Protein AF-A0A3B1JFV2-F1 (afdb_monomer_lite)

Structure (mmCIF, N/CA/C/O backbone):
data_AF-A0A3B1JFV2-F1
#
_entry.id   AF-A0A3B1JFV2-F1
#
loop_
_atom_site.group_PDB
_atom_site.id
_atom_site.type_symbol
_atom_site.label_atom_id
_atom_site.label_alt_id
_atom_site.label_comp_id
_atom_site.label_asym_id
_atom_site.label_entity_id
_atom_site.label_seq_id
_atom_site.pdbx_PDB_ins_code
_atom_site.Cartn_x
_atom_site.Cartn_y
_atom_site.Cartn_z
_atom_site.occupancy
_atom_site.B_iso_or_equiv
_atom_site.auth_seq_id
_atom_site.auth_comp_id
_atom_site.auth_asym_id
_atom_site.auth_atom_id
_atom_site.pdbx_PDB_model_num
ATOM 1 N N . MET A 1 1 ? 10.038 39.363 54.514 1.00 33.38 1 MET A N 1
ATOM 2 C CA . MET A 1 1 ? 9.646 39.993 53.227 1.00 33.38 1 MET A CA 1
ATOM 3 C C . MET A 1 1 ? 10.149 41.434 53.228 1.00 33.38 1 MET A C 1
ATOM 5 O O . MET A 1 1 ? 10.155 41.978 54.326 1.00 33.38 1 MET A O 1
ATOM 9 N N . PRO A 1 2 ? 10.543 42.074 52.106 1.00 42.41 2 PRO A N 1
ATOM 10 C CA . PRO A 1 2 ? 10.671 41.610 50.718 1.00 42.41 2 PRO A CA 1
ATOM 11 C C . PRO A 1 2 ? 12.148 41.494 50.260 1.00 42.41 2 PRO A C 1
ATOM 13 O O . PRO A 1 2 ? 13.030 42.164 50.790 1.00 42.41 2 PRO A O 1
ATOM 16 N N . ARG A 1 3 ? 12.429 40.638 49.268 1.00 33.97 3 ARG A N 1
ATOM 17 C CA . ARG A 1 3 ? 13.749 40.523 48.619 1.00 33.97 3 ARG A CA 1
ATOM 18 C C . ARG A 1 3 ? 13.691 41.268 47.286 1.00 33.97 3 ARG A C 1
ATOM 20 O O . ARG A 1 3 ? 12.835 40.968 46.458 1.00 33.97 3 ARG A O 1
ATOM 27 N N . ALA A 1 4 ? 14.564 42.259 47.129 1.00 36.66 4 ALA A N 1
ATOM 28 C CA . ALA A 1 4 ? 14.688 43.070 45.927 1.00 36.66 4 ALA A CA 1
ATOM 29 C C . ALA A 1 4 ? 15.169 42.225 44.738 1.00 36.66 4 ALA A C 1
ATOM 31 O O . ALA A 1 4 ? 16.090 41.415 44.859 1.00 36.66 4 ALA A O 1
ATOM 32 N N . GLN A 1 5 ? 14.517 42.432 43.597 1.00 43.53 5 GLN A N 1
ATOM 33 C CA . GLN A 1 5 ? 14.895 41.889 42.301 1.00 43.53 5 GLN A CA 1
ATOM 34 C C . GLN A 1 5 ? 16.111 42.643 41.763 1.00 43.53 5 GLN A C 1
ATOM 36 O O . GLN A 1 5 ? 16.063 43.865 41.636 1.00 43.53 5 GLN A O 1
ATOM 41 N N . TYR A 1 6 ? 17.158 41.921 41.373 1.00 40.34 6 TYR A N 1
ATOM 42 C CA . TYR A 1 6 ? 18.136 42.423 40.416 1.00 40.34 6 TYR A CA 1
ATOM 43 C C . TYR A 1 6 ? 18.012 41.591 39.138 1.00 40.34 6 TYR A C 1
ATOM 45 O O . TYR A 1 6 ? 18.252 40.387 39.121 1.00 40.34 6 TYR A O 1
ATOM 53 N N . LYS A 1 7 ? 17.558 42.250 38.069 1.00 43.62 7 LYS A N 1
ATOM 54 C CA . LYS A 1 7 ? 17.635 41.749 36.698 1.00 43.62 7 LYS A CA 1
ATOM 55 C C . LYS A 1 7 ? 19.082 41.891 36.238 1.00 43.62 7 LYS A C 1
ATOM 57 O O . LYS A 1 7 ? 19.567 43.012 36.119 1.00 43.62 7 LYS A O 1
ATOM 62 N N . THR A 1 8 ? 19.730 40.785 35.908 1.00 39.62 8 THR A N 1
ATOM 63 C CA . THR A 1 8 ? 20.893 40.778 35.018 1.00 39.62 8 THR A CA 1
ATOM 64 C C . THR A 1 8 ? 20.447 40.189 33.683 1.00 39.62 8 THR A C 1
ATOM 66 O O . THR A 1 8 ? 20.118 39.012 33.568 1.00 39.62 8 THR A O 1
ATOM 69 N N . HIS A 1 9 ? 20.340 41.061 32.681 1.00 38.03 9 HIS A N 1
ATOM 70 C CA . HIS A 1 9 ? 20.186 40.682 31.280 1.00 38.03 9 HIS A CA 1
ATOM 71 C C . HIS A 1 9 ? 21.554 40.318 30.683 1.00 38.03 9 HIS A C 1
ATOM 73 O O . HIS A 1 9 ? 22.559 40.915 31.061 1.00 38.03 9 HIS A O 1
ATOM 79 N N . ALA A 1 10 ? 21.500 39.440 29.671 1.00 38.44 10 ALA A N 1
ATOM 80 C CA . ALA A 1 10 ? 22.549 39.030 28.726 1.00 38.44 10 ALA A CA 1
ATOM 81 C C . ALA A 1 10 ? 23.601 38.036 29.265 1.00 38.44 10 ALA A C 1
ATOM 83 O O . ALA A 1 10 ? 24.146 38.215 30.341 1.00 38.44 10 ALA A O 1
ATOM 84 N N . ALA A 1 11 ? 23.995 36.979 28.560 1.00 43.41 11 ALA A N 1
ATOM 85 C CA . ALA A 1 11 ? 23.537 36.361 27.319 1.00 43.41 11 ALA A CA 1
ATOM 86 C C . ALA A 1 11 ? 24.272 35.014 27.218 1.00 43.41 11 ALA A C 1
ATOM 88 O O . ALA A 1 11 ? 25.491 34.990 27.359 1.00 43.41 11 ALA A O 1
ATOM 89 N N . ILE A 1 12 ? 23.566 33.918 26.932 1.00 41.91 12 ILE A N 1
ATOM 90 C CA . ILE A 1 12 ? 24.178 32.734 26.313 1.00 41.91 12 ILE A CA 1
ATOM 91 C C . ILE A 1 12 ? 23.239 32.274 25.191 1.00 41.91 12 ILE A C 1
ATOM 93 O O . ILE A 1 12 ? 22.299 31.519 25.401 1.00 41.91 12 ILE A O 1
ATOM 97 N N . ASN A 1 13 ? 23.467 32.857 24.014 1.00 38.28 13 ASN A N 1
ATOM 98 C CA . ASN A 1 13 ? 23.407 32.249 22.683 1.00 38.28 13 ASN A CA 1
ATOM 99 C C . ASN A 1 13 ? 22.452 31.053 22.485 1.00 38.28 13 ASN A C 1
ATOM 101 O O . ASN A 1 13 ? 22.885 29.902 22.485 1.00 38.28 13 ASN A O 1
ATOM 105 N N . THR A 1 14 ? 21.180 31.306 22.166 1.00 45.59 14 THR A N 1
ATOM 106 C CA . THR A 1 14 ? 20.319 30.308 21.506 1.00 45.59 14 THR A CA 1
ATOM 107 C C . THR A 1 14 ? 20.615 30.269 20.006 1.00 45.59 14 THR A C 1
ATOM 109 O O . THR A 1 14 ? 19.864 30.806 19.196 1.00 45.59 14 THR A O 1
ATOM 112 N N . CYS A 1 15 ? 21.723 29.628 19.633 1.00 44.41 15 CYS A N 1
ATOM 113 C CA . CYS A 1 15 ? 22.046 29.274 18.245 1.00 44.41 15 CYS A CA 1
ATOM 114 C C . CYS A 1 15 ? 21.342 27.995 17.748 1.00 44.41 15 CYS A C 1
ATOM 116 O O . CYS A 1 15 ? 21.731 27.454 16.721 1.00 44.41 15 CYS A O 1
ATOM 118 N N . GLU A 1 16 ? 20.283 27.511 18.403 1.00 41.62 16 GLU A N 1
ATOM 119 C CA . GLU A 1 16 ? 19.592 26.277 17.985 1.00 41.62 16 GLU A CA 1
ATOM 120 C C . GLU A 1 16 ? 18.116 26.493 17.623 1.00 41.62 16 GLU A C 1
ATOM 122 O O . GLU A 1 16 ? 17.258 25.668 17.914 1.00 41.62 16 GLU A O 1
ATOM 127 N N . SER A 1 17 ? 17.797 27.600 16.943 1.00 50.19 17 SER A N 1
ATOM 128 C CA . SER A 1 17 ? 16.459 27.781 16.352 1.00 50.19 17 SER A CA 1
ATOM 129 C C . SER A 1 17 ? 16.285 27.076 14.997 1.00 50.19 17 SER A C 1
ATOM 131 O O . SER A 1 17 ? 15.167 27.000 14.503 1.00 50.19 17 SER A O 1
ATOM 133 N N . TRP A 1 18 ? 17.360 26.537 14.409 1.00 44.69 18 TRP A N 1
ATOM 134 C CA . TRP A 1 18 ? 17.304 25.784 13.147 1.00 44.69 18 TRP A CA 1
ATOM 135 C C . TRP A 1 18 ? 17.222 24.273 13.358 1.00 44.69 18 TRP A C 1
ATOM 137 O O . TRP A 1 18 ? 16.814 23.560 12.452 1.00 44.69 18 TRP A O 1
ATOM 147 N N . VAL A 1 19 ? 17.584 23.756 14.539 1.00 54.72 19 VAL A N 1
ATOM 148 C CA . VAL A 1 19 ? 17.515 22.312 14.833 1.00 54.72 19 VAL A CA 1
ATOM 149 C C . VAL A 1 19 ? 16.061 21.852 14.921 1.00 54.72 19 VAL A C 1
ATOM 151 O O . VAL A 1 19 ? 15.729 20.771 14.453 1.00 54.72 19 VAL A O 1
ATOM 154 N N . THR A 1 20 ? 15.155 22.690 15.423 1.00 49.88 20 THR A N 1
ATOM 155 C CA . THR A 1 20 ? 13.713 22.399 15.437 1.00 49.88 20 THR A CA 1
ATOM 156 C C . THR A 1 20 ? 13.091 22.445 14.034 1.00 49.88 20 THR A C 1
ATOM 158 O O . THR A 1 20 ? 12.267 21.589 13.713 1.00 49.88 20 THR A O 1
ATOM 161 N N . GLU A 1 21 ? 13.535 23.347 13.152 1.00 42.38 21 GLU A N 1
ATOM 162 C CA . GLU A 1 21 ? 13.163 23.338 11.725 1.00 42.38 21 GLU A CA 1
ATOM 163 C C . GLU A 1 21 ? 13.792 22.141 10.985 1.00 42.38 21 GLU A C 1
ATOM 165 O O . GLU A 1 21 ? 13.117 21.458 10.208 1.00 42.38 21 GLU A O 1
ATOM 170 N N . LEU A 1 22 ? 15.033 21.778 11.319 1.00 46.03 22 LEU A N 1
ATOM 171 C CA . LEU A 1 22 ? 15.724 20.587 10.821 1.00 46.03 22 LEU A CA 1
ATOM 172 C C . LEU A 1 22 ? 15.223 19.264 11.449 1.00 46.03 22 LEU A C 1
ATOM 174 O O . LEU A 1 22 ? 15.593 18.181 11.012 1.00 46.03 22 LEU A O 1
ATOM 178 N N . LEU A 1 23 ? 14.338 19.290 12.434 1.00 43.56 23 LEU A N 1
ATOM 179 C CA . LEU A 1 23 ? 13.627 18.087 12.882 1.00 43.56 23 LEU A CA 1
ATOM 180 C C . LEU A 1 23 ? 12.253 17.966 12.211 1.00 43.56 23 LEU A C 1
ATOM 182 O O . LEU A 1 23 ? 11.666 16.888 12.200 1.00 43.56 23 LEU A O 1
ATOM 186 N N . SER A 1 24 ? 11.774 19.034 11.566 1.00 43.72 24 SER A N 1
ATOM 187 C CA . SER A 1 24 ? 10.519 19.027 10.807 1.00 43.72 24 SER A CA 1
ATOM 188 C C . SER A 1 24 ? 10.663 18.518 9.358 1.00 43.72 24 SER A C 1
ATOM 190 O O . SER A 1 24 ? 9.734 17.897 8.836 1.00 43.72 24 SER A O 1
ATOM 192 N N . TRP A 1 25 ? 11.833 18.672 8.714 1.00 39.88 25 TRP A N 1
ATOM 193 C CA . TRP A 1 25 ? 12.101 18.081 7.381 1.00 39.88 25 TRP A CA 1
ATOM 194 C C . TRP A 1 25 ? 12.404 16.577 7.421 1.00 39.88 25 TRP A C 1
ATOM 196 O O . TRP A 1 25 ? 12.243 15.903 6.403 1.00 39.88 25 TRP A O 1
ATOM 206 N N . ALA A 1 26 ? 12.759 16.022 8.587 1.00 42.78 26 ALA A N 1
ATOM 207 C CA . ALA A 1 26 ? 12.842 14.579 8.819 1.00 42.78 26 ALA A CA 1
ATOM 208 C C . ALA A 1 26 ? 11.429 13.985 8.957 1.00 42.78 26 ALA A C 1
ATOM 210 O O . ALA A 1 26 ? 11.089 13.289 9.913 1.00 42.78 26 ALA A O 1
ATOM 211 N N . SER A 1 27 ? 10.567 14.302 7.993 1.00 47.31 27 SER A N 1
ATOM 212 C CA . SER A 1 27 ? 9.211 13.800 7.916 1.00 47.31 27 SER A CA 1
ATOM 213 C C . SER A 1 27 ? 9.265 12.309 7.598 1.00 47.31 27 SER A C 1
ATOM 215 O O . SER A 1 27 ? 9.090 11.869 6.461 1.00 47.31 27 SER A O 1
ATOM 217 N N . SER A 1 28 ? 9.363 11.491 8.646 1.00 53.88 28 SER A N 1
ATOM 218 C CA . SER A 1 28 ? 8.437 10.371 8.687 1.00 53.88 28 SER A CA 1
ATOM 219 C C . SER A 1 28 ? 7.062 10.985 8.467 1.00 53.88 28 SER A C 1
ATOM 221 O O . SER A 1 28 ? 6.637 11.762 9.311 1.00 53.88 28 SER A O 1
ATOM 223 N N . GLN A 1 29 ? 6.456 10.764 7.294 1.00 61.97 29 GLN A N 1
ATOM 224 C CA . GLN A 1 29 ? 5.165 11.352 6.926 1.00 61.97 29 GLN A CA 1
ATOM 225 C C . GLN A 1 29 ? 4.095 10.923 7.931 1.00 61.97 29 GLN A C 1
ATOM 227 O O . GLN A 1 29 ? 3.358 9.966 7.716 1.00 61.97 29 GLN A O 1
ATOM 232 N N . HIS A 1 30 ? 4.040 11.621 9.058 1.00 70.94 30 HIS A N 1
ATOM 233 C CA . HIS A 1 30 ? 3.091 11.366 10.107 1.00 70.94 30 HIS A CA 1
ATOM 234 C C . HIS A 1 30 ? 1.843 12.160 9.746 1.00 70.94 30 HIS A C 1
ATOM 236 O O . HIS A 1 30 ? 1.662 13.314 10.133 1.00 70.94 30 HIS A O 1
ATOM 242 N N . ILE A 1 31 ? 1.007 11.537 8.920 1.00 83.44 31 ILE A N 1
ATOM 243 C CA . ILE A 1 31 ? -0.304 12.045 8.524 1.00 83.44 31 ILE A CA 1
ATOM 244 C C . ILE A 1 31 ? -1.246 11.987 9.738 1.00 83.44 31 ILE A C 1
ATOM 246 O O . ILE A 1 31 ? -1.844 10.956 10.030 1.00 83.44 31 ILE A O 1
ATOM 250 N N . ASN A 1 32 ? -1.337 13.085 10.485 1.00 84.44 32 ASN A N 1
ATOM 251 C CA . ASN A 1 32 ? -2.203 13.241 11.659 1.00 84.44 32 ASN A CA 1
ATOM 252 C C . ASN A 1 32 ? -3.247 14.358 11.502 1.00 84.44 32 ASN A C 1
ATOM 254 O O . ASN A 1 32 ? -4.139 14.492 12.336 1.00 84.44 32 ASN A O 1
ATOM 258 N N . LYS A 1 33 ? -3.156 15.162 10.439 1.00 87.81 33 LYS A N 1
ATOM 259 C CA . LYS A 1 33 ? -4.075 16.262 10.133 1.00 87.81 33 LYS A CA 1
ATOM 260 C C . LYS A 1 33 ? -4.674 16.081 8.745 1.00 87.81 33 LYS A C 1
ATOM 262 O O . LYS A 1 33 ? -3.971 15.799 7.779 1.00 87.81 33 LYS A O 1
ATOM 267 N N . THR A 1 34 ? -5.964 16.382 8.608 1.00 87.38 34 THR A N 1
ATOM 268 C CA . THR A 1 34 ? -6.694 16.326 7.325 1.00 87.38 34 THR A CA 1
ATOM 269 C C . THR A 1 34 ? -6.079 17.207 6.232 1.00 87.38 34 THR A C 1
ATOM 271 O O . THR A 1 34 ? -6.188 16.888 5.046 1.00 87.38 34 THR A O 1
ATOM 274 N N . GLN A 1 35 ? -5.413 18.302 6.613 1.00 86.62 35 GLN A N 1
ATOM 275 C CA . GLN A 1 35 ? -4.726 19.193 5.675 1.00 86.62 35 GLN A CA 1
ATOM 276 C C . GLN A 1 35 ? -3.523 18.515 5.010 1.00 86.62 35 GLN A C 1
ATOM 278 O O . GLN A 1 35 ? -3.278 18.751 3.830 1.00 86.62 35 GLN A O 1
ATOM 283 N N . GLN A 1 36 ? -2.837 17.601 5.709 1.00 86.06 36 GLN A N 1
ATOM 284 C CA . GLN A 1 36 ? -1.698 16.869 5.149 1.00 86.06 36 GLN A CA 1
ATOM 285 C C . GLN A 1 36 ? -2.135 15.941 4.006 1.00 86.06 36 GLN A C 1
ATOM 287 O O . GLN A 1 36 ? -1.414 15.791 3.029 1.00 86.06 36 GLN A O 1
ATOM 292 N N . CYS A 1 37 ? -3.358 15.402 4.045 1.00 87.94 37 CYS A N 1
ATOM 293 C CA . CYS A 1 37 ? -3.906 14.593 2.950 1.00 87.94 37 CYS A CA 1
ATOM 294 C C . CYS A 1 37 ? -4.061 15.366 1.628 1.00 87.94 37 CYS A C 1
ATOM 296 O O . CYS A 1 37 ? -4.092 14.751 0.569 1.00 87.94 37 CYS A O 1
ATOM 298 N N . LYS A 1 38 ? -4.204 16.702 1.671 1.00 84.69 38 LYS A N 1
ATOM 299 C CA . LYS A 1 38 ? -4.241 17.554 0.464 1.00 84.69 38 LYS A CA 1
ATOM 300 C C . LYS A 1 38 ? -2.850 17.828 -0.095 1.00 84.69 38 LYS A C 1
ATOM 302 O O . LYS A 1 38 ? -2.723 18.056 -1.290 1.00 84.69 38 LYS A O 1
ATOM 307 N N . THR A 1 39 ? -1.840 17.844 0.769 1.00 83.12 39 THR A N 1
ATOM 308 C CA . THR A 1 39 ? -0.454 18.141 0.394 1.00 83.12 39 THR A CA 1
ATOM 309 C C . THR A 1 39 ? 0.307 16.904 -0.070 1.00 83.12 39 THR A C 1
ATOM 311 O O . THR A 1 39 ? 1.405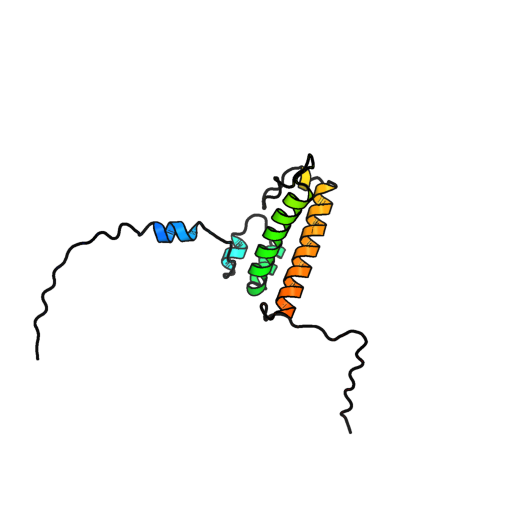 17.047 -0.596 1.00 83.12 39 THR A O 1
ATOM 314 N N . LEU A 1 40 ? -0.246 15.700 0.125 1.00 83.44 40 LEU A N 1
ATOM 315 C CA . LEU A 1 40 ? 0.344 14.467 -0.387 1.00 83.44 40 LEU A CA 1
ATOM 316 C C . LEU A 1 40 ? 0.317 14.480 -1.917 1.00 83.44 40 LEU A C 1
ATOM 318 O O . LEU A 1 40 ? -0.765 14.487 -2.514 1.00 83.44 40 LEU A O 1
ATOM 322 N N . PRO A 1 41 ? 1.486 14.478 -2.569 1.00 82.88 41 PRO A N 1
ATOM 323 C CA . PRO A 1 41 ? 1.526 14.537 -4.011 1.00 82.88 41 PRO A CA 1
ATOM 324 C C . PRO A 1 41 ? 1.129 13.167 -4.588 1.00 82.88 41 PRO A C 1
ATOM 326 O O . PRO A 1 41 ? 1.405 12.125 -3.996 1.00 82.88 41 PRO A O 1
ATOM 329 N N . GLY A 1 42 ? 0.458 13.167 -5.741 1.00 82.94 42 GLY A N 1
ATOM 330 C CA . GLY A 1 42 ? 0.024 11.944 -6.433 1.00 82.94 42 GLY A CA 1
ATOM 331 C C . GLY A 1 42 ? -1.309 11.343 -5.974 1.00 82.94 42 GLY A C 1
ATOM 332 O O . GLY A 1 42 ? -1.778 10.408 -6.615 1.00 82.94 42 GLY A O 1
ATOM 333 N N . LEU A 1 43 ? -1.950 11.872 -4.924 1.00 86.94 43 LEU A N 1
ATOM 334 C CA . LEU A 1 43 ? -3.300 11.442 -4.545 1.00 86.94 43 LEU A CA 1
ATOM 335 C C . LEU A 1 43 ? -4.361 12.088 -5.441 1.00 86.94 43 LEU A C 1
ATOM 337 O O . LEU A 1 43 ? -4.396 13.309 -5.602 1.00 86.94 43 LEU A O 1
ATOM 341 N N . VAL A 1 44 ? -5.291 11.279 -5.947 1.00 90.69 44 VAL A N 1
ATOM 342 C CA . VAL A 1 44 ? -6.516 11.788 -6.585 1.00 90.69 44 VAL A CA 1
ATOM 343 C C . VAL A 1 44 ? -7.555 12.210 -5.540 1.00 90.69 44 VAL A C 1
ATOM 345 O O . VAL A 1 44 ? -7.485 11.817 -4.374 1.00 90.69 44 VAL A O 1
ATOM 348 N N . THR A 1 45 ? -8.569 12.981 -5.943 1.00 90.38 45 THR A N 1
ATOM 349 C CA . THR A 1 45 ? -9.592 13.543 -5.038 1.00 90.38 45 THR A CA 1
ATOM 350 C C . THR A 1 45 ? -10.263 12.498 -4.141 1.00 90.38 45 THR A C 1
ATOM 352 O O . THR A 1 45 ? -10.450 12.745 -2.949 1.00 90.38 45 THR A O 1
AT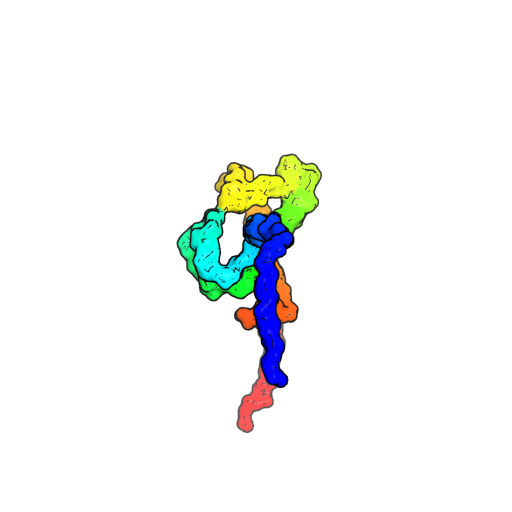OM 355 N N . SER A 1 46 ? -10.589 11.322 -4.685 1.00 92.31 46 SER A N 1
ATOM 356 C CA . SER A 1 46 ? -11.207 10.219 -3.936 1.00 92.31 46 SER A CA 1
ATOM 357 C C . SER A 1 46 ? -10.263 9.620 -2.886 1.00 92.31 46 SER A C 1
ATOM 359 O O . SER A 1 46 ? -10.671 9.404 -1.747 1.00 92.31 46 SER A O 1
ATOM 361 N N . GLN A 1 47 ? -8.983 9.433 -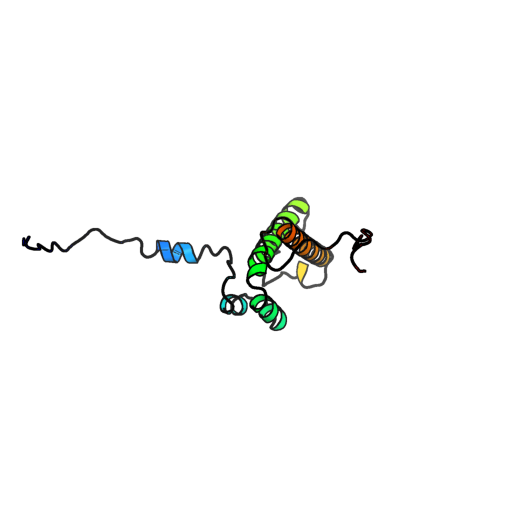3.220 1.00 91.38 47 GLN A N 1
ATOM 362 C CA . GLN A 1 47 ? -7.956 8.964 -2.283 1.00 91.38 47 GLN A CA 1
ATOM 363 C C . GLN A 1 47 ? -7.683 9.998 -1.186 1.00 91.38 47 GLN A C 1
ATOM 365 O O . GLN A 1 47 ? -7.563 9.650 -0.012 1.00 91.38 47 GLN A O 1
ATOM 370 N N . ALA A 1 48 ? -7.644 11.284 -1.540 1.00 91.88 48 ALA A N 1
ATOM 371 C CA . ALA A 1 48 ? -7.488 12.365 -0.574 1.00 91.88 48 ALA A CA 1
ATOM 372 C C . ALA A 1 48 ? -8.676 12.436 0.395 1.00 91.88 48 ALA A C 1
ATOM 374 O O . ALA A 1 48 ? -8.488 12.749 1.570 1.00 91.88 48 ALA A O 1
ATOM 375 N N . GLN A 1 49 ? -9.889 12.126 -0.069 1.00 93.00 49 GLN A N 1
ATOM 376 C CA . GLN A 1 49 ? -11.051 12.011 0.804 1.00 93.00 49 GLN A CA 1
ATOM 377 C C . GLN A 1 49 ? -10.931 10.811 1.747 1.00 93.00 49 GLN A C 1
ATOM 379 O O . GLN A 1 49 ? -11.114 10.986 2.950 1.00 93.00 49 GLN A O 1
ATOM 384 N N . LEU A 1 50 ? -10.537 9.642 1.234 1.00 92.19 50 LEU A N 1
ATOM 385 C CA . LEU A 1 50 ? -10.319 8.440 2.044 1.00 92.19 50 LEU A CA 1
ATOM 386 C C . LEU A 1 50 ? -9.254 8.659 3.132 1.00 92.19 50 LEU A C 1
ATOM 388 O O . LEU A 1 50 ? -9.429 8.217 4.266 1.00 92.19 50 LEU A O 1
ATOM 392 N N . CYS A 1 51 ? -8.183 9.386 2.807 1.00 92.38 51 CYS A N 1
ATOM 393 C CA . CYS A 1 51 ? -7.147 9.783 3.761 1.00 92.38 51 CYS A CA 1
ATOM 394 C C . CYS A 1 51 ? -7.720 10.651 4.892 1.00 92.38 51 CYS A C 1
ATOM 396 O O . CYS A 1 51 ? -7.431 10.417 6.063 1.00 92.38 51 CYS A O 1
ATOM 398 N N . ARG A 1 52 ? -8.575 11.633 4.568 1.00 93.19 52 ARG A N 1
ATOM 399 C CA . ARG A 1 52 ? -9.179 12.523 5.577 1.00 93.19 52 ARG A CA 1
ATOM 400 C C . ARG A 1 52 ? -10.147 11.797 6.502 1.00 93.19 52 ARG A C 1
ATOM 402 O O . ARG A 1 52 ? -10.223 12.164 7.669 1.00 93.19 52 ARG A O 1
ATOM 409 N N . THR A 1 53 ? -10.882 10.810 5.995 1.00 92.62 53 THR A N 1
ATOM 410 C CA . THR A 1 53 ? -11.843 10.040 6.799 1.00 92.62 53 THR A CA 1
ATOM 411 C C . THR A 1 53 ? -11.175 8.968 7.659 1.00 92.62 53 THR A C 1
ATOM 413 O O . THR A 1 53 ? -11.779 8.531 8.627 1.00 92.62 53 THR A O 1
ATOM 416 N N . ASN A 1 54 ? -9.939 8.562 7.342 1.00 92.00 54 ASN A N 1
ATOM 417 C CA . ASN A 1 54 ? -9.235 7.464 8.013 1.00 92.00 54 ASN A CA 1
ATOM 418 C C . ASN A 1 54 ? -7.828 7.874 8.482 1.00 92.00 54 ASN A C 1
ATOM 420 O O . ASN A 1 54 ? -6.855 7.169 8.225 1.00 92.00 54 ASN A O 1
ATOM 424 N N . LEU A 1 55 ? -7.693 9.016 9.165 1.00 90.88 55 LEU A N 1
ATOM 425 C CA . LEU A 1 55 ? -6.380 9.521 9.600 1.00 90.88 55 LEU A CA 1
ATOM 426 C C . LEU A 1 55 ? -5.617 8.547 10.510 1.00 90.88 55 LEU A C 1
ATOM 428 O O . LEU A 1 55 ? -4.403 8.424 10.375 1.00 90.88 55 LEU A O 1
ATOM 432 N N . GLU A 1 56 ? -6.316 7.834 11.397 1.00 89.38 56 GLU A N 1
ATOM 433 C CA . GLU A 1 56 ? -5.708 6.838 12.295 1.00 89.38 56 GLU A CA 1
ATOM 434 C C . GLU A 1 56 ? -5.051 5.685 11.513 1.00 89.38 56 GLU A C 1
ATOM 436 O O . GLU A 1 56 ? -3.979 5.211 11.875 1.00 89.38 56 GLU A O 1
ATOM 441 N N . LEU A 1 57 ? -5.636 5.309 10.370 1.00 91.06 57 LEU A N 1
ATOM 442 C CA . LEU A 1 57 ? -5.140 4.251 9.488 1.00 91.06 57 LEU A CA 1
ATOM 443 C C . LEU A 1 57 ? -3.898 4.673 8.685 1.00 91.06 57 LEU A C 1
ATOM 445 O O . LEU A 1 57 ? -3.104 3.831 8.258 1.00 91.06 57 LEU A O 1
ATOM 449 N N . MET A 1 58 ? -3.721 5.974 8.441 1.00 90.88 58 MET A N 1
ATOM 450 C CA . MET A 1 58 ? -2.713 6.461 7.495 1.00 90.88 58 MET A CA 1
ATOM 451 C C . MET A 1 58 ? -1.280 6.129 7.917 1.00 90.88 58 MET A C 1
ATOM 453 O O . MET A 1 58 ? -0.447 5.883 7.045 1.00 90.88 58 MET A O 1
ATOM 457 N N . GLN A 1 59 ? -0.988 6.059 9.220 1.00 89.56 59 GLN A N 1
ATOM 458 C CA . GLN A 1 59 ? 0.341 5.649 9.697 1.00 89.56 59 GLN A CA 1
ATOM 459 C C . GLN A 1 59 ? 0.666 4.213 9.285 1.00 89.56 59 GLN A C 1
ATOM 461 O O . GLN A 1 59 ? 1.738 3.943 8.741 1.00 89.56 59 GLN A O 1
ATOM 466 N N . THR A 1 60 ? -0.296 3.309 9.470 1.00 92.50 60 THR A N 1
ATOM 467 C CA . THR A 1 60 ? -0.195 1.900 9.084 1.00 92.50 60 THR A CA 1
ATOM 468 C C . THR A 1 60 ? 0.010 1.756 7.574 1.00 92.50 60 THR A C 1
ATOM 470 O O . THR A 1 60 ? 0.846 0.966 7.135 1.00 92.50 60 THR A O 1
ATOM 473 N N . ILE A 1 61 ? -0.680 2.570 6.766 1.00 92.25 61 ILE A N 1
ATOM 474 C CA . ILE A 1 61 ? -0.525 2.582 5.301 1.00 92.25 61 ILE A CA 1
ATOM 475 C C . ILE A 1 61 ? 0.873 3.067 4.889 1.00 92.25 61 ILE A C 1
ATOM 477 O O . ILE A 1 61 ? 1.514 2.446 4.039 1.00 92.25 61 ILE A O 1
ATOM 481 N N . VAL A 1 62 ? 1.380 4.147 5.494 1.00 90.50 62 VAL A N 1
ATOM 482 C CA . VAL A 1 62 ? 2.732 4.666 5.208 1.00 90.50 62 VAL A CA 1
ATOM 483 C C . VAL A 1 62 ? 3.800 3.635 5.574 1.00 90.50 62 VAL A C 1
ATOM 485 O O . VAL A 1 62 ? 4.760 3.447 4.823 1.00 90.50 62 VAL A O 1
ATOM 488 N N . GLN A 1 63 ? 3.635 2.940 6.700 1.00 91.38 63 GLN A N 1
ATOM 489 C CA . GLN A 1 63 ? 4.531 1.857 7.099 1.00 91.38 63 GLN A CA 1
ATOM 490 C C . GLN A 1 63 ? 4.506 0.705 6.089 1.00 91.38 63 GLN A C 1
ATOM 492 O O . GLN A 1 63 ? 5.572 0.278 5.640 1.00 91.38 63 GLN A O 1
ATOM 497 N N . ALA A 1 64 ? 3.317 0.257 5.678 1.00 93.88 64 ALA A N 1
ATOM 498 C CA . ALA A 1 64 ? 3.169 -0.794 4.675 1.00 93.88 64 ALA A CA 1
ATOM 499 C C . ALA A 1 64 ? 3.856 -0.413 3.352 1.00 93.88 64 ALA A C 1
ATOM 501 O O . ALA A 1 64 ? 4.609 -1.209 2.797 1.00 93.88 64 ALA A O 1
ATOM 502 N N . ALA A 1 65 ? 3.696 0.827 2.882 1.00 92.25 65 ALA A N 1
ATOM 503 C CA . ALA A 1 65 ? 4.346 1.300 1.657 1.00 92.25 65 ALA A CA 1
ATOM 504 C C . ALA A 1 65 ? 5.887 1.269 1.740 1.00 92.25 65 ALA A C 1
ATOM 506 O O . ALA A 1 65 ? 6.561 0.881 0.781 1.00 92.25 65 ALA A O 1
ATOM 507 N N . ARG A 1 66 ? 6.469 1.632 2.893 1.00 90.94 66 ARG A N 1
ATOM 508 C CA . ARG A 1 66 ? 7.925 1.527 3.121 1.00 90.94 66 ARG A CA 1
ATOM 509 C C . ARG A 1 66 ? 8.393 0.077 3.096 1.00 90.94 66 ARG A C 1
ATOM 511 O O . ARG A 1 66 ? 9.440 -0.226 2.521 1.00 90.94 66 ARG A O 1
ATOM 518 N N . GLU A 1 67 ? 7.620 -0.811 3.709 1.00 93.38 67 GLU A N 1
ATOM 519 C CA . GLU A 1 67 ? 7.922 -2.237 3.754 1.00 93.38 67 GLU A CA 1
ATOM 520 C C . GLU A 1 67 ? 7.841 -2.886 2.371 1.00 93.38 67 GLU A C 1
ATOM 522 O O . GLU A 1 67 ? 8.714 -3.681 2.027 1.00 93.38 67 GLU A O 1
ATOM 527 N N . VAL A 1 68 ? 6.885 -2.478 1.533 1.00 94.38 68 VAL A N 1
ATOM 528 C CA . VAL A 1 68 ? 6.787 -2.903 0.127 1.00 94.38 68 VAL A CA 1
ATOM 529 C C . VAL A 1 68 ? 8.052 -2.544 -0.639 1.00 94.38 68 VAL A C 1
ATOM 531 O O . VAL A 1 68 ? 8.647 -3.422 -1.261 1.00 94.38 68 VAL A O 1
ATOM 534 N N . LYS A 1 69 ? 8.507 -1.283 -0.569 1.00 93.00 69 LYS A N 1
ATOM 535 C CA . LYS A 1 69 ? 9.732 -0.845 -1.261 1.00 93.00 69 LYS A CA 1
ATOM 536 C C . LYS A 1 69 ? 10.935 -1.676 -0.821 1.00 93.00 69 LYS A C 1
ATOM 538 O O . LYS A 1 69 ? 11.635 -2.234 -1.664 1.00 93.00 69 LYS A O 1
ATOM 543 N N . LYS A 1 70 ? 11.124 -1.821 0.494 1.00 93.62 70 LYS A N 1
ATOM 544 C CA . LYS A 1 70 ? 12.210 -2.622 1.075 1.00 93.62 70 LYS A CA 1
ATOM 545 C C . LYS A 1 70 ? 12.144 -4.084 0.625 1.00 93.62 70 LYS A C 1
ATOM 547 O O . LYS A 1 70 ? 13.163 -4.667 0.265 1.00 93.62 70 LYS A O 1
ATOM 552 N N . THR A 1 71 ? 10.955 -4.676 0.640 1.00 95.12 71 THR A N 1
ATOM 553 C CA . THR A 1 71 ? 10.740 -6.083 0.281 1.00 95.12 71 THR A CA 1
ATOM 554 C C . THR A 1 71 ? 10.961 -6.316 -1.205 1.00 95.12 71 THR A C 1
ATOM 556 O O . THR A 1 71 ? 11.630 -7.279 -1.570 1.00 95.12 71 THR A O 1
ATOM 559 N N . CYS A 1 72 ? 10.477 -5.418 -2.062 1.00 95.12 72 CYS A N 1
ATOM 560 C CA . CYS A 1 72 ? 10.701 -5.483 -3.501 1.00 95.12 72 CYS A CA 1
ATOM 561 C C . CYS A 1 72 ? 12.199 -5.421 -3.816 1.00 95.12 72 CYS A C 1
ATOM 563 O O . CYS A 1 72 ? 12.728 -6.331 -4.449 1.00 95.12 72 CYS A O 1
ATOM 565 N N . GLN A 1 73 ? 12.899 -4.411 -3.286 1.00 94.81 73 GLN A N 1
ATOM 566 C CA . GLN A 1 73 ? 14.343 -4.244 -3.480 1.00 94.81 73 GLN A CA 1
ATOM 567 C C . GLN A 1 73 ? 15.133 -5.465 -3.006 1.00 94.81 73 GLN A C 1
ATOM 569 O O . GLN A 1 73 ? 16.062 -5.890 -3.680 1.00 94.81 73 GLN A O 1
ATOM 574 N N . LYS A 1 74 ? 14.740 -6.067 -1.877 1.00 95.38 74 LYS A N 1
ATOM 575 C CA . LYS A 1 74 ? 15.356 -7.303 -1.380 1.00 95.38 74 LYS A CA 1
ATOM 576 C C . LYS A 1 74 ? 15.083 -8.498 -2.298 1.00 95.38 74 LYS A C 1
ATOM 578 O O . LYS A 1 74 ? 15.980 -9.295 -2.532 1.00 95.38 74 LYS A O 1
ATOM 583 N N . THR A 1 75 ? 13.853 -8.637 -2.786 1.00 95.38 75 THR A N 1
ATOM 584 C CA . THR A 1 75 ? 13.423 -9.782 -3.608 1.00 95.38 75 THR A CA 1
ATOM 585 C C . THR A 1 75 ? 14.072 -9.760 -4.991 1.00 95.38 75 THR A C 1
ATOM 587 O O . THR A 1 75 ? 14.398 -10.808 -5.534 1.00 95.38 75 THR A O 1
ATOM 590 N N . PHE A 1 76 ? 14.289 -8.567 -5.546 1.00 95.38 76 PHE A N 1
ATOM 591 C CA . PHE A 1 76 ? 14.826 -8.362 -6.892 1.00 95.38 76 PHE A CA 1
ATOM 592 C C . PHE A 1 76 ? 16.267 -7.825 -6.897 1.00 95.38 76 PHE A C 1
ATOM 594 O O . PHE A 1 76 ? 16.708 -7.279 -7.904 1.00 95.38 76 PHE A O 1
ATOM 601 N N . ALA A 1 77 ? 17.015 -7.970 -5.798 1.00 95.19 77 ALA A N 1
ATOM 602 C CA . ALA A 1 77 ? 18.362 -7.405 -5.664 1.00 95.19 77 ALA A CA 1
ATOM 603 C C . ALA A 1 77 ? 19.327 -7.861 -6.778 1.00 95.19 77 ALA A C 1
ATOM 605 O O . ALA A 1 77 ? 20.104 -7.052 -7.281 1.00 95.19 77 ALA A O 1
ATOM 606 N N . ASP A 1 78 ? 19.212 -9.122 -7.203 1.00 95.12 78 ASP A N 1
ATOM 607 C CA . ASP A 1 78 ? 20.074 -9.744 -8.219 1.00 95.12 78 ASP A CA 1
ATOM 608 C C . ASP A 1 78 ? 19.489 -9.680 -9.643 1.00 95.12 78 ASP A C 1
ATOM 610 O O . ASP A 1 78 ? 20.012 -10.282 -10.583 1.00 95.12 78 ASP A O 1
ATOM 614 N N . MET A 1 79 ? 18.378 -8.964 -9.824 1.00 94.38 79 MET A N 1
ATOM 615 C CA . MET A 1 79 ? 17.676 -8.854 -11.099 1.00 94.38 79 MET A CA 1
ATOM 616 C C . MET A 1 79 ? 18.029 -7.541 -11.804 1.00 94.38 79 MET A C 1
ATOM 618 O O . MET A 1 79 ? 18.283 -6.516 -11.174 1.00 94.38 79 MET A O 1
ATOM 622 N N . ARG A 1 80 ? 17.980 -7.536 -13.146 1.00 92.81 80 ARG A N 1
ATOM 623 C CA . ARG A 1 80 ? 18.214 -6.319 -13.954 1.00 92.81 80 ARG A CA 1
ATOM 624 C C . ARG A 1 80 ? 17.284 -5.168 -13.553 1.00 92.81 80 ARG A C 1
ATOM 626 O O . ARG A 1 80 ? 17.682 -4.008 -13.602 1.00 92.81 80 ARG A O 1
ATOM 633 N N . TRP A 1 81 ? 16.050 -5.501 -13.183 1.00 92.69 81 TRP A N 1
ATOM 634 C CA . TRP A 1 81 ? 15.128 -4.588 -12.526 1.00 92.69 81 TRP A CA 1
ATOM 635 C C . TRP A 1 81 ? 15.139 -4.884 -11.028 1.00 92.69 81 TRP A C 1
ATOM 637 O O . TRP A 1 81 ? 14.727 -5.965 -10.628 1.00 92.69 81 TRP A O 1
ATOM 647 N N . ASN A 1 82 ? 15.611 -3.935 -10.221 1.00 92.94 82 ASN A N 1
ATOM 648 C CA . ASN A 1 82 ? 15.895 -4.112 -8.791 1.00 92.94 82 ASN A CA 1
ATOM 649 C C . ASN A 1 82 ? 14.979 -3.276 -7.877 1.00 92.94 82 ASN A C 1
ATOM 651 O O . ASN A 1 82 ? 15.345 -2.939 -6.750 1.00 92.94 82 ASN A O 1
ATOM 655 N N . CYS A 1 83 ? 13.807 -2.871 -8.378 1.00 90.62 83 CYS A N 1
ATOM 656 C CA . CYS A 1 83 ? 12.849 -2.017 -7.668 1.00 90.62 83 CYS A CA 1
ATOM 657 C C . CYS A 1 83 ? 13.399 -0.648 -7.193 1.00 90.62 83 CYS A C 1
ATOM 659 O O . CYS A 1 83 ? 12.805 -0.019 -6.312 1.00 90.62 83 CYS A O 1
ATOM 661 N N . SER A 1 84 ? 14.529 -0.162 -7.725 1.00 85.19 84 SER A N 1
ATOM 662 C CA . SER A 1 84 ? 15.108 1.141 -7.339 1.00 85.19 84 SER A CA 1
ATOM 663 C C . SER A 1 84 ? 14.230 2.335 -7.728 1.00 85.19 84 SER A C 1
ATOM 665 O O . SER A 1 84 ? 14.222 3.343 -7.026 1.00 85.19 84 SER A O 1
ATOM 667 N N . SER A 1 85 ? 13.434 2.180 -8.784 1.00 81.38 85 SER A N 1
ATOM 668 C CA . SER A 1 85 ? 12.520 3.166 -9.371 1.00 81.38 85 SER A CA 1
ATOM 669 C C . SER A 1 85 ? 11.194 3.355 -8.624 1.00 81.38 85 SER A C 1
ATOM 671 O O . SER A 1 85 ? 10.390 4.201 -9.017 1.00 81.38 85 SER A O 1
ATOM 673 N N . ILE A 1 86 ? 10.927 2.588 -7.556 1.00 84.00 86 ILE A N 1
ATOM 674 C CA . ILE A 1 86 ? 9.685 2.710 -6.778 1.00 84.00 86 ILE A CA 1
ATOM 675 C C . ILE A 1 86 ? 9.768 3.956 -5.887 1.00 84.00 86 ILE A C 1
ATOM 677 O O . ILE A 1 86 ? 10.150 3.903 -4.710 1.00 84.00 86 ILE A O 1
ATOM 681 N N . GLU A 1 87 ? 9.419 5.100 -6.465 1.00 80.62 87 GLU A N 1
ATOM 682 C CA . GLU A 1 87 ? 9.352 6.386 -5.783 1.00 80.62 87 GLU A CA 1
ATOM 683 C C . GLU A 1 87 ? 8.050 7.111 -6.134 1.00 80.62 87 GLU A C 1
ATOM 685 O O . GLU A 1 87 ? 7.843 7.605 -7.238 1.00 80.62 87 GLU A O 1
ATOM 690 N N . ALA A 1 88 ? 7.129 7.146 -5.171 1.00 76.88 88 ALA A N 1
ATOM 691 C CA . ALA A 1 88 ? 5.897 7.906 -5.309 1.00 76.88 88 ALA A CA 1
ATOM 692 C C . ALA A 1 88 ? 6.195 9.410 -5.164 1.00 76.88 88 ALA A C 1
ATOM 694 O O . ALA A 1 88 ? 7.038 9.789 -4.348 1.00 76.88 88 ALA A O 1
ATOM 695 N N . PRO A 1 89 ? 5.497 10.293 -5.894 1.00 74.81 89 PRO A N 1
ATOM 696 C CA . PRO A 1 89 ? 4.348 10.022 -6.767 1.00 74.81 89 PRO A CA 1
ATOM 697 C C . PRO A 1 89 ? 4.710 9.785 -8.241 1.00 74.81 89 PRO A C 1
ATOM 699 O O . PRO A 1 89 ? 3.823 9.500 -9.041 1.00 74.81 89 PRO A O 1
ATOM 702 N N . LYS A 1 90 ? 5.975 9.988 -8.625 1.00 81.62 90 LYS A N 1
ATOM 703 C CA . LYS A 1 90 ? 6.417 9.947 -10.021 1.00 81.62 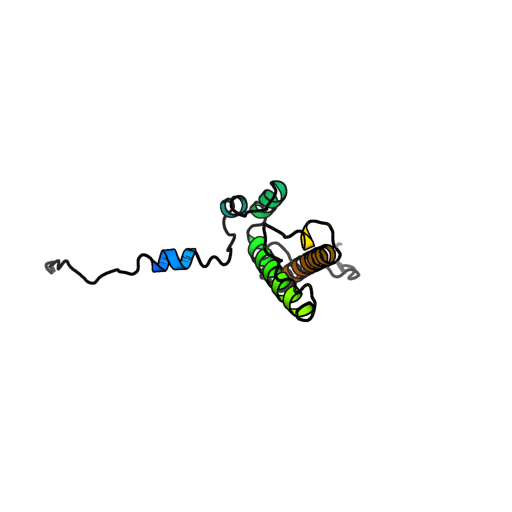90 LYS A CA 1
ATOM 704 C C . LYS A 1 90 ? 7.055 8.604 -10.321 1.00 81.62 90 LYS A C 1
ATOM 706 O O . LYS A 1 90 ? 8.249 8.412 -10.120 1.00 81.62 90 LYS A O 1
ATOM 711 N N . TYR A 1 91 ? 6.241 7.706 -10.848 1.00 83.75 91 TYR A N 1
ATOM 712 C CA . TYR A 1 91 ? 6.713 6.419 -11.318 1.00 83.75 91 TYR A CA 1
ATOM 713 C C . TYR A 1 91 ? 7.406 6.541 -12.677 1.00 83.75 91 TYR A C 1
ATOM 715 O O . TYR A 1 91 ? 7.043 7.378 -13.504 1.00 83.75 91 TYR A O 1
ATOM 723 N N . LEU A 1 92 ? 8.422 5.708 -12.892 1.00 86.44 92 LEU A N 1
ATOM 724 C CA . LEU A 1 92 ? 9.089 5.581 -14.181 1.00 86.44 92 LEU A CA 1
ATOM 725 C C . LEU A 1 92 ? 8.261 4.681 -15.129 1.00 86.44 92 LEU A C 1
ATOM 727 O O . LEU A 1 92 ? 7.307 4.017 -14.704 1.00 86.44 92 LEU A O 1
ATOM 731 N N . PRO A 1 93 ? 8.592 4.641 -16.436 1.00 84.56 93 PRO A N 1
ATOM 732 C CA . PRO A 1 93 ? 7.796 3.896 -17.414 1.00 84.56 93 PRO A CA 1
ATOM 733 C C . PRO A 1 93 ? 7.744 2.381 -17.193 1.00 84.56 93 PRO A C 1
ATOM 735 O O . PRO A 1 93 ? 6.883 1.706 -17.757 1.00 84.56 93 PRO A O 1
ATOM 738 N N . ASP A 1 94 ? 8.667 1.848 -16.397 1.00 83.94 94 ASP A N 1
ATOM 739 C CA . ASP A 1 94 ? 8.664 0.469 -15.916 1.00 83.94 94 ASP A CA 1
ATOM 740 C C . ASP A 1 94 ? 7.466 0.166 -15.009 1.00 83.94 94 ASP A C 1
ATOM 742 O O . ASP A 1 94 ? 7.097 -0.992 -14.894 1.00 83.94 94 ASP A O 1
ATOM 746 N N . LEU A 1 95 ? 6.827 1.171 -14.412 1.00 86.75 95 LEU A N 1
ATOM 747 C CA . LEU A 1 95 ? 5.616 1.019 -13.601 1.00 86.75 95 LEU A CA 1
ATOM 748 C C . LEU A 1 95 ? 4.377 1.646 -14.258 1.00 86.75 95 LEU A C 1
ATOM 750 O O . LEU A 1 95 ? 3.264 1.190 -14.014 1.00 86.75 95 LEU A O 1
ATOM 754 N N . GLU A 1 96 ? 4.550 2.648 -15.123 1.00 83.50 96 GLU A N 1
ATOM 755 C CA . GLU A 1 96 ? 3.440 3.370 -15.767 1.00 83.50 96 GLU A CA 1
ATOM 756 C C . GLU A 1 96 ? 2.807 2.605 -16.946 1.00 83.50 96 GLU A C 1
ATOM 758 O O . GLU A 1 96 ? 1.620 2.753 -17.225 1.00 83.50 96 GLU A O 1
ATOM 763 N N . ARG A 1 97 ? 3.572 1.754 -17.644 1.00 86.69 97 ARG A N 1
ATOM 764 C CA . ARG A 1 97 ? 3.133 1.112 -18.902 1.00 86.69 97 ARG A CA 1
ATOM 765 C C . ARG A 1 97 ? 2.458 -0.256 -18.740 1.00 86.69 97 ARG A C 1
ATOM 767 O O . ARG A 1 97 ? 2.347 -0.985 -19.722 1.00 86.69 97 ARG A O 1
ATOM 774 N N . GLY A 1 98 ? 2.034 -0.634 -17.533 1.00 86.31 98 GLY A N 1
ATOM 775 C CA . GLY A 1 98 ? 1.366 -1.926 -17.304 1.00 86.31 98 GLY A CA 1
ATOM 776 C C . GLY A 1 98 ? 2.277 -3.137 -17.548 1.00 86.31 98 GLY A C 1
ATOM 777 O O . GLY A 1 98 ? 1.875 -4.131 -18.147 1.00 86.31 98 GLY A O 1
ATOM 778 N N . THR A 1 99 ? 3.533 -3.041 -17.125 1.00 92.38 99 THR A N 1
ATOM 779 C CA . THR A 1 99 ? 4.543 -4.102 -17.242 1.00 92.38 99 THR A CA 1
ATOM 780 C C . THR A 1 99 ? 4.318 -5.233 -16.224 1.00 92.38 99 THR A C 1
ATOM 782 O O . THR A 1 99 ? 3.520 -5.104 -15.288 1.00 92.38 99 THR A O 1
ATOM 785 N N . ARG A 1 100 ? 5.075 -6.334 -16.342 1.00 92.62 100 ARG A N 1
ATOM 786 C CA . ARG A 1 100 ? 5.062 -7.423 -15.345 1.00 92.62 100 ARG A CA 1
ATOM 787 C C . ARG A 1 100 ? 5.538 -6.936 -13.974 1.00 92.62 100 ARG A C 1
ATOM 789 O O . ARG A 1 100 ? 5.013 -7.365 -12.950 1.00 92.62 100 ARG A O 1
ATOM 796 N N . GLU A 1 101 ? 6.499 -6.023 -13.973 1.00 92.00 101 GLU A N 1
ATOM 797 C CA . GLU A 1 101 ? 7.064 -5.373 -12.796 1.00 92.00 101 GLU A CA 1
ATOM 798 C C . GLU A 1 101 ? 6.000 -4.527 -12.086 1.00 92.00 101 GLU A C 1
ATOM 800 O O . GLU A 1 101 ? 5.828 -4.639 -10.872 1.00 92.00 101 GLU A O 1
ATOM 805 N N . SER A 1 102 ? 5.204 -3.762 -12.844 1.00 92.81 102 SER A N 1
ATOM 806 C CA . SER A 1 102 ? 4.084 -2.990 -12.296 1.00 92.81 102 SER A CA 1
ATOM 807 C C . SER A 1 102 ? 3.052 -3.892 -11.621 1.00 92.81 102 SER A C 1
ATOM 809 O O . SER A 1 102 ? 2.692 -3.657 -10.467 1.00 92.81 102 SER A O 1
ATOM 811 N N . ALA A 1 103 ? 2.646 -4.982 -12.282 1.00 94.44 103 ALA A N 1
ATOM 812 C CA . ALA A 1 103 ? 1.676 -5.931 -11.745 1.00 94.44 103 ALA A CA 1
ATOM 813 C C . ALA A 1 103 ? 2.162 -6.553 -10.426 1.00 94.44 103 ALA A C 1
ATOM 815 O O . ALA A 1 103 ? 1.386 -6.667 -9.474 1.00 94.44 103 ALA A O 1
ATOM 816 N N . PHE A 1 104 ? 3.453 -6.889 -10.340 1.00 93.81 104 PHE A N 1
ATOM 817 C CA . PHE A 1 104 ? 4.060 -7.385 -9.108 1.00 93.81 104 PHE A CA 1
ATOM 818 C C . PHE A 1 104 ? 4.004 -6.346 -7.981 1.00 93.81 104 PHE A C 1
ATOM 820 O O . PHE A 1 104 ? 3.573 -6.671 -6.875 1.00 93.81 104 PHE A O 1
ATOM 827 N N . VAL A 1 105 ? 4.389 -5.093 -8.245 1.00 93.75 105 VAL A N 1
ATOM 828 C CA . VAL A 1 105 ? 4.371 -4.025 -7.230 1.00 93.75 105 VAL A CA 1
ATOM 829 C C . VAL A 1 105 ? 2.952 -3.740 -6.746 1.00 93.75 105 VAL A C 1
ATOM 831 O O . VAL A 1 105 ? 2.754 -3.588 -5.541 1.00 93.75 105 VAL A O 1
ATOM 834 N N . TYR A 1 106 ? 1.957 -3.714 -7.635 1.00 92.88 106 TYR A N 1
ATOM 835 C CA . TYR A 1 106 ? 0.552 -3.550 -7.247 1.00 92.88 106 TYR A CA 1
ATOM 836 C C . TYR A 1 106 ? 0.065 -4.700 -6.361 1.00 92.88 106 TYR A C 1
ATOM 838 O O . TYR A 1 106 ? -0.514 -4.446 -5.303 1.00 92.88 106 TYR A O 1
ATOM 846 N N . ALA A 1 107 ? 0.341 -5.950 -6.747 1.00 96.75 107 ALA A N 1
ATOM 847 C CA . ALA A 1 107 ? -0.040 -7.123 -5.964 1.00 96.75 107 ALA A CA 1
ATOM 848 C C . ALA A 1 107 ? 0.642 -7.136 -4.587 1.00 96.75 107 ALA A C 1
ATOM 850 O O . ALA A 1 107 ? -0.023 -7.327 -3.568 1.00 96.75 107 ALA A O 1
ATOM 851 N N . LEU A 1 108 ? 1.949 -6.860 -4.541 1.00 95.88 108 LEU A N 1
ATOM 852 C CA . LEU A 1 108 ? 2.712 -6.773 -3.298 1.00 95.88 108 LEU A CA 1
ATOM 853 C C . LEU A 1 108 ? 2.199 -5.641 -2.399 1.00 95.88 108 LEU A C 1
ATOM 855 O O . LEU A 1 108 ? 2.064 -5.833 -1.195 1.00 95.88 108 LEU A O 1
ATOM 859 N N . SER A 1 109 ? 1.874 -4.481 -2.975 1.00 95.06 109 SER A N 1
ATOM 860 C CA . SER A 1 109 ? 1.330 -3.338 -2.233 1.00 95.06 109 SER A CA 1
ATOM 861 C C . SER A 1 109 ? -0.026 -3.656 -1.614 1.00 95.06 109 SER A C 1
ATOM 863 O O . SER A 1 109 ? -0.229 -3.396 -0.430 1.00 95.06 109 SER A O 1
ATOM 865 N N . ALA A 1 110 ? -0.937 -4.252 -2.388 1.00 96.75 110 ALA A N 1
ATOM 866 C CA . ALA A 1 110 ? -2.252 -4.651 -1.898 1.00 96.75 110 ALA A CA 1
ATOM 867 C C . ALA A 1 110 ? -2.134 -5.681 -0.764 1.00 96.75 110 ALA A C 1
ATOM 869 O O . ALA A 1 110 ? -2.718 -5.489 0.302 1.00 96.75 110 ALA A O 1
ATOM 870 N N . ALA A 1 111 ? -1.316 -6.720 -0.958 1.00 97.38 111 ALA A N 1
ATOM 871 C CA . ALA A 1 111 ? -1.083 -7.746 0.053 1.00 97.38 111 ALA A CA 1
ATOM 872 C C . ALA A 1 111 ? -0.471 -7.165 1.337 1.00 97.38 111 ALA A C 1
ATOM 874 O O . ALA A 1 111 ? -0.947 -7.460 2.432 1.00 97.38 111 ALA A O 1
ATOM 875 N N . ALA A 1 112 ? 0.546 -6.307 1.213 1.00 96.69 112 ALA A N 1
ATOM 876 C CA . ALA A 1 112 ? 1.205 -5.684 2.356 1.00 96.69 112 ALA A CA 1
ATOM 877 C C . ALA A 1 112 ? 0.259 -4.765 3.135 1.00 96.69 112 ALA A C 1
ATOM 879 O O . ALA A 1 112 ? 0.212 -4.841 4.358 1.00 96.69 112 ALA A O 1
ATOM 880 N N . ILE A 1 113 ? -0.530 -3.931 2.452 1.00 95.69 113 ILE A N 1
ATOM 881 C CA . ILE A 1 113 ? -1.509 -3.057 3.111 1.00 95.69 113 ILE A CA 1
ATOM 882 C C . ILE A 1 113 ? -2.534 -3.900 3.877 1.00 95.69 113 ILE A C 1
ATOM 884 O O . ILE A 1 113 ? -2.730 -3.672 5.069 1.00 95.69 113 ILE A O 1
ATOM 888 N N . SER A 1 114 ? -3.144 -4.902 3.237 1.00 95.81 114 SER A N 1
ATOM 889 C CA . SER A 1 114 ? -4.128 -5.773 3.893 1.00 95.81 114 SER A CA 1
ATOM 890 C C . SER A 1 114 ? -3.538 -6.511 5.093 1.00 95.81 114 SER A C 1
ATOM 892 O O . SER A 1 114 ? -4.147 -6.522 6.162 1.00 95.81 114 SER A O 1
ATOM 894 N N . HIS A 1 115 ? -2.343 -7.082 4.944 1.00 95.81 115 HIS A N 1
ATOM 895 C CA . HIS A 1 115 ? -1.661 -7.806 6.013 1.00 95.81 115 HIS A CA 1
ATOM 896 C C . HIS A 1 115 ? -1.314 -6.894 7.196 1.00 95.81 115 HIS A C 1
ATOM 898 O O . HIS A 1 115 ? -1.597 -7.234 8.343 1.00 95.81 115 HIS A O 1
ATOM 904 N N . THR A 1 116 ? -0.732 -5.722 6.938 1.00 95.44 116 THR A N 1
ATOM 905 C CA . THR A 1 116 ? -0.308 -4.799 7.997 1.00 95.44 116 THR A CA 1
ATOM 906 C C . THR A 1 116 ? -1.505 -4.205 8.736 1.00 95.44 116 THR A C 1
ATOM 908 O O . THR A 1 116 ? -1.458 -4.094 9.960 1.00 95.44 116 THR A O 1
ATOM 911 N N . ILE A 1 117 ? -2.601 -3.895 8.036 1.00 94.38 117 ILE A N 1
ATOM 912 C CA . ILE A 1 117 ? -3.851 -3.458 8.676 1.00 94.38 117 ILE A CA 1
ATOM 913 C C . ILE A 1 117 ? -4.432 -4.583 9.530 1.00 94.38 117 ILE A C 1
ATOM 915 O O . ILE A 1 117 ? -4.712 -4.359 10.703 1.00 94.38 117 ILE A O 1
ATOM 919 N N . ALA A 1 118 ? -4.568 -5.794 8.983 1.00 94.44 118 ALA A N 1
ATOM 920 C CA . ALA A 1 118 ? -5.095 -6.934 9.731 1.00 94.44 118 ALA A CA 1
ATOM 921 C C . ALA A 1 118 ? -4.273 -7.197 10.999 1.00 94.44 118 ALA A C 1
ATOM 923 O O . ALA A 1 118 ? -4.834 -7.362 12.081 1.00 94.44 118 ALA A O 1
ATOM 924 N N . ARG A 1 119 ? -2.942 -7.143 10.891 1.00 94.06 119 ARG A N 1
ATOM 925 C CA . ARG A 1 119 ? -2.042 -7.272 12.037 1.00 94.06 119 ARG A CA 1
ATOM 926 C C . ARG A 1 119 ? -2.286 -6.177 13.076 1.00 94.06 119 ARG A C 1
ATOM 928 O O . ARG A 1 119 ? -2.454 -6.516 14.242 1.00 94.06 119 ARG A O 1
ATOM 935 N N . ALA A 1 120 ? -2.368 -4.912 12.662 1.00 94.06 120 ALA A N 1
ATOM 936 C CA . ALA A 1 120 ? -2.644 -3.787 13.560 1.00 94.06 120 ALA A CA 1
ATOM 937 C C . ALA A 1 120 ? -4.004 -3.914 14.273 1.00 94.06 120 ALA A C 1
ATOM 939 O O . ALA A 1 120 ? -4.129 -3.556 15.442 1.00 94.06 120 ALA A O 1
ATOM 940 N N . CYS A 1 121 ? -5.013 -4.477 13.599 1.00 94.00 121 CYS A N 1
ATOM 941 C CA . CYS A 1 121 ? -6.301 -4.794 14.216 1.00 94.00 121 CYS A CA 1
ATOM 942 C C . CYS A 1 121 ? -6.163 -5.884 15.287 1.00 94.00 121 CYS A C 1
ATOM 944 O O . CYS A 1 121 ? -6.738 -5.769 16.364 1.00 94.00 121 CYS A O 1
ATOM 946 N N . THR A 1 122 ? -5.389 -6.939 15.013 1.00 92.94 122 THR A N 1
ATOM 947 C CA . THR A 1 122 ? -5.198 -8.046 15.968 1.00 92.94 122 THR A CA 1
ATOM 948 C C . THR A 1 122 ? -4.343 -7.669 17.178 1.00 92.94 122 THR A C 1
ATOM 950 O O . THR A 1 122 ? -4.560 -8.209 18.258 1.00 92.94 122 THR A O 1
ATOM 953 N N . THR A 1 123 ? -3.384 -6.749 17.025 1.00 92.75 123 THR A N 1
ATOM 954 C CA . THR A 1 123 ? -2.536 -6.259 18.127 1.00 92.75 123 THR A CA 1
ATOM 955 C C . THR A 1 123 ? -3.209 -5.166 18.954 1.00 92.75 123 THR A C 1
ATOM 957 O O . THR A 1 123 ? -2.745 -4.868 20.051 1.00 92.75 123 THR A O 1
ATOM 960 N N . GLY A 1 124 ? -4.308 -4.589 18.457 1.00 90.69 124 GLY A N 1
ATOM 961 C CA . GLY A 1 124 ? -5.003 -3.472 19.096 1.00 90.69 124 GLY A CA 1
ATOM 962 C C . GLY A 1 124 ? -4.341 -2.111 18.862 1.00 90.69 124 GLY A C 1
ATOM 963 O O . GLY A 1 124 ? -4.716 -1.140 19.516 1.00 90.69 124 GLY A O 1
ATOM 964 N N . ASP A 1 125 ? -3.387 -2.023 17.928 1.00 90.94 125 ASP A N 1
ATOM 965 C CA . ASP A 1 125 ? -2.730 -0.763 17.553 1.00 90.94 125 ASP A CA 1
ATOM 966 C C . ASP A 1 125 ? -3.686 0.183 16.808 1.00 90.94 125 ASP A C 1
ATOM 968 O O . ASP A 1 125 ? -3.518 1.401 16.852 1.00 90.94 125 ASP A O 1
ATOM 972 N N . LEU A 1 126 ? -4.692 -0.377 16.126 1.00 91.50 126 LEU A N 1
ATOM 973 C CA . LEU A 1 126 ? -5.721 0.369 15.409 1.00 91.50 126 LEU A CA 1
ATOM 974 C C . LEU A 1 126 ? -7.083 0.176 16.082 1.00 91.50 126 LEU A C 1
ATOM 976 O O . LEU A 1 126 ? -7.597 -0.938 16.146 1.00 91.50 126 LEU A O 1
ATOM 980 N N . ARG A 1 127 ? -7.703 1.266 16.547 1.00 88.19 127 ARG A N 1
ATOM 981 C CA . ARG A 1 127 ? -8.966 1.219 17.313 1.00 88.19 127 ARG A CA 1
ATOM 982 C C . ARG A 1 127 ? -10.205 1.153 16.425 1.00 88.19 127 ARG A C 1
ATOM 984 O O . ARG A 1 127 ? -11.295 0.868 16.909 1.00 88.19 127 ARG A O 1
ATOM 991 N N . LEU A 1 128 ? -10.038 1.423 15.130 1.00 86.94 128 LEU A N 1
ATOM 992 C CA . LEU A 1 128 ? -11.111 1.428 14.133 1.00 86.94 128 LEU A CA 1
ATOM 993 C C . LEU A 1 128 ? -11.597 0.015 13.752 1.00 86.94 128 LEU A C 1
ATOM 995 O O . LEU A 1 128 ? -12.615 -0.127 13.082 1.00 86.94 128 LEU A O 1
ATOM 999 N N . CYS A 1 129 ? -10.873 -1.034 14.140 1.00 91.75 129 CYS A N 1
ATOM 1000 C CA . CYS A 1 129 ? -11.174 -2.415 13.774 1.00 91.75 129 CYS A CA 1
ATOM 1001 C C . CYS A 1 129 ? -10.964 -3.374 14.949 1.00 91.75 129 CYS A C 1
ATOM 1003 O 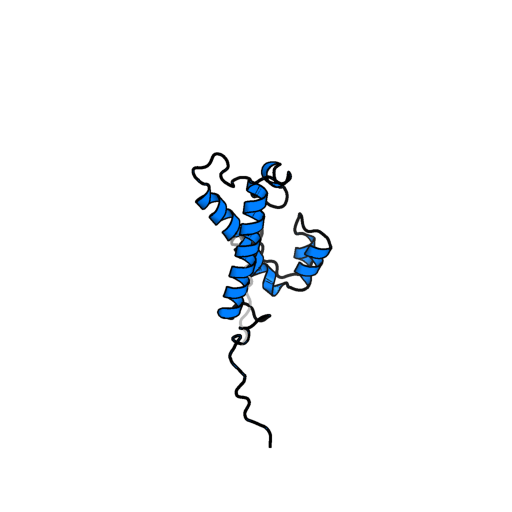O . CYS A 1 129 ? -10.308 -3.052 15.936 1.00 91.75 129 CYS A O 1
ATOM 1005 N N . SER A 1 130 ? -11.522 -4.575 14.821 1.00 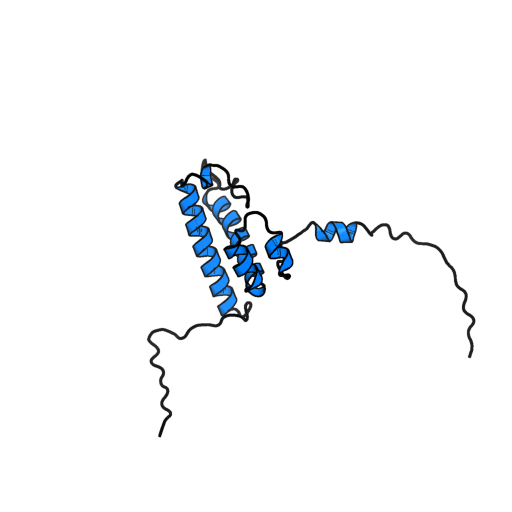88.50 130 SER A N 1
ATOM 1006 C CA . SER A 1 130 ? -11.374 -5.669 15.779 1.00 88.50 130 SER A CA 1
ATOM 1007 C C . SER A 1 130 ? -11.344 -7.015 15.053 1.00 88.50 130 SER A C 1
ATOM 1009 O O . SER A 1 130 ? -11.631 -7.101 13.854 1.00 88.50 130 SER A O 1
ATOM 1011 N N . CYS A 1 131 ? -10.974 -8.078 15.769 1.00 90.00 131 CYS A N 1
ATOM 1012 C CA . CYS A 1 131 ? -11.057 -9.435 15.241 1.00 90.00 131 CYS A CA 1
ATOM 1013 C C . CYS A 1 131 ? -12.513 -9.787 14.911 1.00 90.00 131 CYS A C 1
ATOM 1015 O O . CYS A 1 131 ? -13.405 -9.640 15.748 1.00 90.00 131 CYS A O 1
ATOM 1017 N N . GLY A 1 132 ? -12.739 -10.266 13.688 1.00 84.56 132 GLY A N 1
ATOM 1018 C CA . GLY A 1 132 ? -14.040 -10.778 13.276 1.00 84.56 132 GLY A CA 1
ATOM 1019 C C . GLY A 1 132 ? -14.381 -12.112 13.954 1.00 84.56 132 GLY A C 1
ATOM 1020 O O . GLY A 1 132 ? -13.486 -12.803 14.449 1.00 84.56 132 GLY A O 1
ATOM 1021 N N . PRO A 1 133 ? -15.666 -12.501 13.966 1.00 83.88 133 PRO A N 1
ATOM 1022 C CA . PRO A 1 133 ? -16.080 -13.814 14.445 1.00 83.88 133 PRO A CA 1
ATOM 1023 C C . PRO A 1 133 ? -15.466 -14.925 13.584 1.00 83.88 133 PRO A C 1
ATOM 1025 O O . PRO A 1 133 ? -15.293 -14.764 12.374 1.00 83.88 133 PRO A O 1
ATOM 1028 N N . ILE A 1 134 ? -15.163 -16.068 14.204 1.00 83.50 134 ILE A N 1
ATOM 1029 C CA . ILE A 1 134 ? -14.623 -17.234 13.499 1.00 83.50 134 ILE A CA 1
ATOM 1030 C C . ILE A 1 134 ? -15.745 -17.838 12.636 1.00 83.50 134 ILE A C 1
ATOM 1032 O O . ILE A 1 134 ? -16.769 -18.250 13.189 1.00 83.50 134 ILE A O 1
ATOM 1036 N N . PRO A 1 135 ? -15.597 -17.908 11.299 1.00 75.38 135 PRO A N 1
ATOM 1037 C CA . PRO A 1 135 ? -16.599 -18.540 10.449 1.00 75.38 135 PRO A CA 1
ATOM 1038 C C . PRO A 1 135 ? -16.714 -20.031 10.801 1.00 75.38 135 PRO A C 1
ATOM 1040 O O . PRO A 1 135 ? -15.718 -20.751 10.789 1.00 75.38 135 PRO A O 1
ATOM 1043 N N . GLY A 1 136 ? -17.924 -20.479 11.147 1.00 70.62 136 GLY A N 1
ATOM 1044 C CA . GLY A 1 136 ? -18.203 -21.847 11.612 1.00 70.62 136 GLY A CA 1
ATOM 1045 C C . GLY A 1 136 ? -18.273 -22.010 13.134 1.00 70.62 136 GLY A C 1
ATOM 1046 O O . GLY A 1 136 ? -18.652 -23.076 13.611 1.00 70.62 136 GLY A O 1
ATOM 1047 N N . ALA A 1 137 ? -17.977 -20.962 13.907 1.00 62.12 137 ALA A N 1
ATOM 1048 C CA . ALA A 1 137 ? -18.439 -20.885 15.285 1.00 62.12 137 ALA A CA 1
ATOM 1049 C C . ALA A 1 137 ? -19.920 -20.488 15.253 1.00 62.12 137 ALA A C 1
ATOM 1051 O O . ALA A 1 137 ? -20.258 -19.301 15.276 1.00 62.12 137 ALA A O 1
ATOM 1052 N N . GLU A 1 138 ? -20.802 -21.484 15.136 1.00 60.53 138 GLU A N 1
ATOM 1053 C CA . GLU A 1 138 ? -22.211 -21.314 15.476 1.00 60.53 138 GLU A CA 1
ATOM 1054 C C . GLU A 1 138 ? -22.238 -20.638 16.848 1.00 60.53 138 GLU A C 1
ATOM 1056 O O . GLU A 1 138 ? -21.630 -21.109 17.815 1.00 60.53 138 GLU A O 1
ATOM 1061 N N . ARG A 1 139 ? -22.855 -19.463 16.912 1.00 58.06 139 ARG A N 1
ATOM 1062 C CA . ARG A 1 139 ? -22.994 -18.727 18.157 1.00 58.06 139 ARG A CA 1
ATOM 1063 C C . ARG A 1 139 ? -23.882 -19.605 19.037 1.00 58.06 139 ARG A C 1
ATOM 1065 O O . ARG A 1 139 ? -25.092 -19.625 18.829 1.00 58.06 139 ARG A O 1
ATOM 1072 N N . CYS A 1 140 ? -23.308 -20.335 19.994 1.00 54.50 140 CYS A N 1
ATOM 1073 C CA . CYS A 1 140 ? -24.059 -20.906 21.113 1.00 54.50 140 CYS A CA 1
ATOM 1074 C C . CYS A 1 140 ? -24.572 -19.750 21.987 1.00 54.50 140 CYS A C 1
ATOM 1076 O O . CYS A 1 140 ? -24.181 -19.597 23.136 1.00 54.50 140 CYS A O 1
ATOM 1078 N N . SER A 1 141 ? -25.410 -18.890 21.418 1.00 56.97 141 SER A N 1
ATOM 1079 C CA . SER A 1 141 ? -26.291 -17.986 22.141 1.00 56.97 141 SER A CA 1
ATOM 1080 C C . SER A 1 141 ? -27.512 -18.823 22.497 1.00 56.97 141 SER A C 1
ATOM 1082 O O . SER A 1 141 ? -28.561 -18.732 21.867 1.00 56.97 141 SER A O 1
ATOM 1084 N N . GLY A 1 142 ? -27.311 -19.737 23.445 1.00 58.47 142 GLY A N 1
ATOM 1085 C CA . GLY A 1 142 ? -28.398 -20.249 24.255 1.00 58.47 142 GLY A CA 1
ATOM 1086 C C . GLY A 1 142 ? -28.698 -19.188 25.296 1.00 58.47 142 GLY A C 1
ATOM 1087 O O . GLY A 1 142 ? -28.123 -19.244 26.368 1.00 58.47 142 GLY A O 1
ATOM 1088 N N . ASP A 1 143 ? -29.516 -18.215 24.918 1.00 56.69 143 ASP A N 1
ATOM 1089 C CA . ASP A 1 143 ? -30.268 -17.336 25.809 1.00 56.69 143 ASP A CA 1
ATOM 1090 C C . ASP A 1 143 ? -31.402 -16.749 24.960 1.00 56.69 143 ASP A C 1
ATOM 1092 O O . ASP A 1 143 ? -31.187 -15.793 24.221 1.00 56.69 143 ASP A O 1
ATOM 1096 N N . GLU A 1 144 ? -32.568 -17.403 24.971 1.00 50.88 144 GLU A N 1
ATOM 1097 C CA . GLU A 1 144 ? -33.840 -16.713 25.223 1.00 50.88 144 GLU A CA 1
ATOM 1098 C C . GLU A 1 144 ? -34.983 -17.727 25.476 1.00 50.88 144 GLU A C 1
ATOM 1100 O O . GLU A 1 144 ? -35.329 -18.521 24.598 1.00 50.88 144 GLU A O 1
ATOM 1105 N N . MET A 1 145 ? -35.571 -17.576 26.672 1.00 42.31 145 MET A N 1
ATOM 1106 C CA . MET A 1 145 ? -36.864 -18.037 27.220 1.00 42.31 145 MET A CA 1
ATOM 1107 C C . MET A 1 145 ? -37.064 -19.499 27.655 1.00 42.31 145 MET A C 1
ATOM 1109 O O . MET A 1 145 ? -37.337 -20.378 26.810 1.00 42.31 145 MET A O 1
#

pLDDT: mean 78.47, std 20.04, range [33.38, 97.38]

Radius of gyration: 24.68 Å; chains: 1; bounding box: 61×65×72 Å

Organism: Astyanax mexicanus (NCBI:txid7994)

Secondary structure (DSSP, 8-state):
--PPP-----------TTTTHHHHSS------STTHHHHSTT--HHHHHHHHHTHHHHHHHHHHHHHHHHHHHHHTTTSSS-STT--SS---HHHHT--HHHHHHHHHHHHHHHHHHHHHHHHTS-TT--PPPPTT---------

InterPro domains:
  IPR005817 Wnt [PF00110] (40-133)
  IPR005817 Wnt [PR01349] (100-114)
  IPR005817 Wnt [PR01349] (119-132)
  IPR005817 Wnt [PTHR12027] (28-132)
  IPR005817 Wnt [SM00097] (39-144)

Foldseek 3Di:
DDDDDDDDDDDDDPPPPVVVVVVVVPDPPQQQALVSLVVFPQDDPVRSVVCNVPSLLVNLLSVLLVVLLVVQQVVCVVPPCRSPQPDPPDGDCCQVVPHPSVVVSVVSSVVSSVVSVVVCQDVVVRVVHHDDDDPPPPPPPPDDD

Sequence (145 aa):
MPRAQYKTHAAINTCESWVTELLSWASSQHINKTQQCKTLPGLVTSQAQLCRTNLELMQTIVQAAREVKKTCQKTFADMRWNCSSIEAPKYLPDLERGTRESAFVYALSAAAISHTIARACTTGDLRLCSCGPIPGAERCSGDEM